Protein AF-A0A8I1U6L2-F1 (afdb_monomer)

Radius of gyration: 26.07 Å; Cα contacts (8 Å, |Δi|>4): 130; chains: 1; bounding box: 65×41×44 Å

Secondary structure (DSSP, 8-state):
----------------------------------------------PPPPSS-TT-EEEEPPP-TTS----EEEEEEEEPP-SSS--EEEEEESS-SSEEEEEGGGEEE--

Sequence (111 aa):
MSTFKSIAVPVTRRLGAAKSRRGAQAPGADRDPVEFHRQPAQSATPHAVHRFQVGQRLTMARGSRDIARSAAICQVVAVLPHETGPLLYRVRSELESFERVVDEVDLAPYR

pLDDT: mean 76.25, std 20.29, range [34.97, 98.19]

Mean predicted aligned error: 16.69 Å

Foldseek 3Di:
DDDDDDDDDDDDDDDDDDDDDDDDDDDDDDDDPPPPPPPPDDDQDPFDDDPDDAQAWWWFAQDDPVDHGDTFIWGFHDFDDDRDDFTWTWIDGPPDPDIDIDGPVRIGHDD

Solvent-accessible surface area (backbone atoms only — not comparable to full-atom values): 7714 Å² total; per-residue (Å²): 141,83,86,81,82,83,80,85,80,83,85,79,80,85,75,82,89,82,89,81,81,91,76,90,80,84,82,91,74,85,78,74,79,80,75,78,76,72,74,69,82,73,77,77,68,86,66,82,78,77,90,74,56,68,71,42,61,27,34,36,53,57,45,58,98,91,40,98,44,72,60,39,52,27,30,30,70,38,76,52,90,68,91,80,79,77,58,40,32,33,29,37,37,80,88,45,99,56,74,44,81,43,5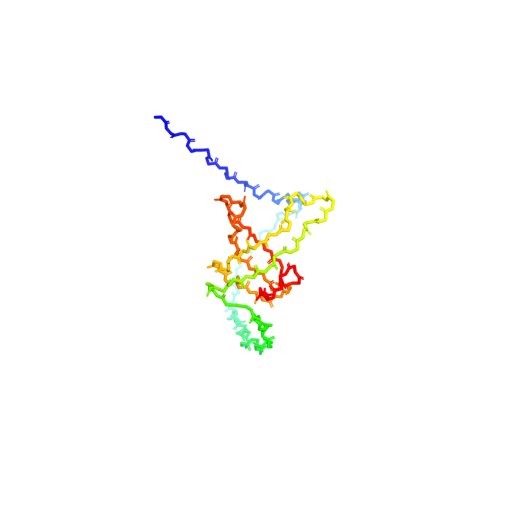1,58,87,46,49,41,81,61,127

Nearest PDB structures (foldseek):
  3ob9-assembly5_E  TM=7.820E-01  e=1.600E-02  Homo sapiens
  5vy1-assembly1_A  TM=7.506E-01  e=4.456E-02  Bombyx mori
  5vqg-assembly1_A  TM=7.241E-01  e=7.027E-02  Bombyx mori
  2b8a-assembly1_A  TM=7.008E-01  e=1.559E-01  Rattus norvegicus
  1cv8-assembly1_A-2  TM=5.465E-01  e=2.263E+00  Staphylococcus aureus

Structure (mmCIF, N/CA/C/O backbone):
data_AF-A0A8I1U6L2-F1
#
_entry.id   AF-A0A8I1U6L2-F1
#
loop_
_atom_site.group_PDB
_atom_site.id
_atom_site.type_symbol
_atom_site.label_atom_id
_atom_site.label_alt_id
_atom_site.label_comp_id
_atom_site.label_asym_id
_atom_site.label_entity_id
_atom_site.label_seq_id
_atom_site.pdbx_PDB_ins_code
_atom_site.Cartn_x
_atom_site.Cartn_y
_atom_site.Cartn_z
_atom_site.occupancy
_atom_site.B_iso_or_equiv
_atom_site.auth_seq_id
_atom_site.auth_comp_id
_atom_site.auth_asym_id
_atom_site.auth_atom_id
_atom_site.pdbx_PDB_model_num
ATOM 1 N N . MET A 1 1 ? 10.290 29.702 -19.266 1.00 48.59 1 MET A N 1
ATOM 2 C CA . MET A 1 1 ? 9.238 29.216 -20.188 1.00 48.59 1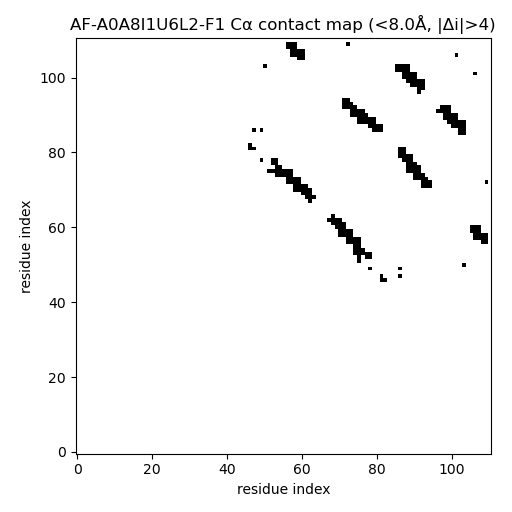 MET A CA 1
ATOM 3 C C . MET A 1 1 ? 8.619 27.980 -19.558 1.00 48.59 1 MET A C 1
ATOM 5 O O . MET A 1 1 ? 9.298 26.969 -19.486 1.00 48.59 1 MET A O 1
ATOM 9 N N . SER A 1 2 ? 7.403 28.072 -19.017 1.00 51.03 2 SER A N 1
ATOM 10 C CA . SER A 1 2 ? 6.693 26.907 -18.474 1.00 51.03 2 SER A CA 1
ATOM 11 C C . SER A 1 2 ? 5.277 26.907 -19.039 1.00 51.03 2 SER A C 1
ATOM 13 O O . SER A 1 2 ? 4.495 27.818 -18.777 1.00 51.03 2 SER A O 1
ATOM 15 N N . THR A 1 3 ? 5.005 25.943 -19.914 1.00 59.84 3 THR A N 1
ATOM 16 C CA . THR A 1 3 ? 3.770 25.828 -20.692 1.00 59.84 3 THR A CA 1
ATOM 17 C C . THR A 1 3 ? 2.880 24.789 -20.029 1.00 59.84 3 THR A C 1
ATOM 19 O O . THR A 1 3 ? 3.053 23.591 -20.240 1.00 59.84 3 THR A O 1
ATOM 22 N N . PHE A 1 4 ? 1.912 25.234 -19.234 1.00 59.38 4 PHE A N 1
ATOM 23 C CA . PHE A 1 4 ? 0.862 24.350 -18.736 1.00 59.38 4 PHE A CA 1
ATOM 24 C C . PHE A 1 4 ? -0.200 24.170 -19.831 1.00 59.38 4 PHE A C 1
ATOM 26 O O . PHE A 1 4 ? -0.833 25.135 -20.258 1.00 59.38 4 PHE A O 1
ATOM 33 N N . LYS A 1 5 ? -0.381 22.936 -20.318 1.00 59.59 5 LYS A N 1
ATOM 34 C CA . LYS A 1 5 ? -1.474 22.565 -21.230 1.00 59.59 5 LYS A CA 1
ATOM 35 C C . LYS A 1 5 ? -2.717 22.248 -20.403 1.00 59.59 5 LYS A C 1
ATOM 37 O O . LYS A 1 5 ? -2.801 21.195 -19.781 1.00 59.59 5 LYS A O 1
ATOM 42 N N . SER A 1 6 ? -3.665 23.180 -20.400 1.00 59.53 6 SER A N 1
ATOM 43 C CA . SER A 1 6 ? -5.022 22.950 -19.906 1.00 59.53 6 SER A CA 1
ATOM 44 C C . SER A 1 6 ? -5.755 22.019 -20.873 1.00 59.53 6 SER A C 1
ATOM 46 O O . SER A 1 6 ? -5.758 22.272 -22.079 1.00 59.53 6 SER A O 1
ATOM 48 N N . ILE A 1 7 ? -6.353 20.939 -20.368 1.00 62.38 7 ILE A N 1
ATOM 49 C CA . ILE A 1 7 ? -7.159 20.008 -21.168 1.00 62.38 7 ILE A CA 1
ATOM 50 C C . ILE A 1 7 ? -8.556 19.960 -20.553 1.00 62.38 7 ILE A C 1
ATOM 52 O O . ILE A 1 7 ? -8.861 19.131 -19.700 1.00 62.38 7 ILE A O 1
ATOM 56 N N . ALA A 1 8 ? -9.403 20.902 -20.956 1.00 55.47 8 ALA A N 1
ATOM 57 C CA . ALA A 1 8 ? -10.828 20.831 -20.673 1.00 55.47 8 ALA A CA 1
ATOM 58 C C . ALA A 1 8 ? -11.461 19.811 -21.631 1.00 55.47 8 ALA A C 1
ATOM 60 O O . ALA A 1 8 ? -11.375 19.971 -22.848 1.00 55.47 8 ALA A O 1
ATOM 61 N N . VAL A 1 9 ? -12.088 18.762 -21.095 1.00 54.12 9 VAL A N 1
ATOM 62 C CA . VAL A 1 9 ? -12.820 17.767 -21.891 1.00 54.12 9 VAL A CA 1
ATOM 63 C C . VAL A 1 9 ? -14.307 18.136 -21.877 1.00 54.12 9 VAL A C 1
ATOM 65 O O . VAL A 1 9 ? -14.941 18.021 -20.827 1.00 54.12 9 VAL A O 1
ATOM 68 N N . PRO A 1 10 ? -14.902 18.587 -22.996 1.00 53.47 10 PRO A N 1
ATOM 69 C CA . PRO A 1 10 ? -16.331 18.857 -23.034 1.00 53.47 10 PRO A CA 1
ATOM 70 C C . PRO A 1 10 ? -17.125 17.546 -23.118 1.00 53.47 10 PRO A C 1
ATOM 72 O O . PRO A 1 10 ? -16.968 16.759 -24.052 1.00 53.47 10 PRO A O 1
ATOM 75 N N . VAL A 1 11 ? -18.036 17.330 -22.167 1.00 57.31 11 VAL A N 1
ATOM 76 C CA . VAL A 1 11 ? -19.045 16.266 -22.251 1.00 57.31 11 VAL A CA 1
ATOM 77 C C . VAL A 1 11 ? -20.125 16.706 -23.238 1.00 57.31 11 VAL A C 1
ATOM 79 O O . VAL A 1 11 ? -21.003 17.502 -22.915 1.00 57.31 11 VAL A O 1
ATOM 82 N N . THR A 1 12 ? -20.074 16.181 -24.461 1.00 52.84 12 THR A N 1
ATOM 83 C CA . THR A 1 12 ? -21.140 16.368 -25.453 1.00 52.84 12 THR A CA 1
ATOM 84 C C . THR A 1 12 ? -22.165 15.242 -25.318 1.00 52.84 12 THR A C 1
ATOM 86 O O . THR A 1 12 ? -22.011 14.158 -25.875 1.00 52.84 12 THR A O 1
ATOM 89 N N . ARG A 1 13 ? -23.257 15.474 -24.578 1.00 48.50 13 ARG A N 1
ATOM 90 C CA . ARG A 1 13 ? -24.447 14.618 -24.706 1.00 48.50 13 ARG A CA 1
ATOM 91 C C . ARG A 1 13 ? -25.180 15.013 -25.985 1.00 48.50 13 ARG A C 1
ATOM 93 O O . ARG A 1 13 ? -25.848 16.042 -26.030 1.00 48.50 13 ARG A O 1
ATOM 100 N N . ARG A 1 14 ? -25.041 14.196 -27.035 1.00 50.56 14 ARG A N 1
ATOM 101 C CA . ARG A 1 14 ? -25.896 14.270 -28.226 1.00 50.56 14 ARG A CA 1
ATOM 102 C C . ARG A 1 14 ? -27.327 13.916 -27.820 1.00 50.56 14 ARG A C 1
ATOM 104 O O . ARG A 1 14 ? -27.632 12.748 -27.606 1.00 50.56 14 ARG A O 1
ATOM 111 N N . LEU A 1 15 ? -28.197 14.916 -27.740 1.00 46.59 15 LEU A N 1
ATOM 112 C CA . LEU A 1 15 ? -29.641 14.709 -27.782 1.00 46.59 15 LEU A CA 1
ATOM 113 C C . LEU A 1 15 ? -30.085 14.885 -29.234 1.00 46.59 15 LEU A C 1
ATOM 115 O O . LEU A 1 15 ? -29.920 15.951 -29.827 1.00 46.59 15 LEU A O 1
ATOM 119 N N . GLY A 1 16 ? -30.560 13.786 -29.818 1.00 40.19 16 GLY A N 1
ATOM 120 C CA . GLY A 1 16 ? -31.105 13.743 -31.167 1.00 40.19 16 GLY A CA 1
ATOM 121 C C . GLY A 1 16 ? -32.332 14.640 -31.302 1.00 40.19 16 GLY A C 1
ATOM 122 O O . GLY A 1 16 ? -33.143 14.773 -30.388 1.00 40.19 16 GLY A O 1
ATOM 123 N N . ALA A 1 17 ? -32.446 15.265 -32.468 1.00 46.06 17 ALA A N 1
ATOM 124 C CA . ALA A 1 17 ? -33.573 16.094 -32.843 1.00 46.06 17 ALA A CA 1
ATOM 125 C C . ALA A 1 17 ? -34.805 15.236 -33.171 1.00 46.06 17 ALA A C 1
ATOM 127 O O . ALA A 1 17 ? -34.746 14.371 -34.040 1.00 46.06 17 ALA A O 1
ATOM 128 N N . ALA A 1 18 ? -35.945 15.565 -32.567 1.00 43.06 18 ALA A N 1
ATOM 129 C CA . ALA A 1 18 ? -37.255 15.360 -33.175 1.00 43.06 18 ALA A CA 1
ATOM 130 C C . ALA A 1 18 ? -38.172 16.518 -32.760 1.00 43.06 18 ALA A C 1
ATOM 132 O O . ALA A 1 18 ? -38.740 16.559 -31.674 1.00 43.06 18 ALA A O 1
ATOM 133 N N . LYS A 1 19 ? -38.256 17.511 -33.646 1.00 40.47 19 LYS A N 1
ATOM 134 C CA . LYS A 1 19 ? -39.145 18.667 -33.559 1.00 40.47 19 LYS A CA 1
ATOM 135 C C . LYS A 1 19 ? -40.508 18.259 -34.110 1.00 40.47 19 LYS A C 1
ATOM 137 O O . LYS A 1 19 ? -40.615 17.987 -35.303 1.00 40.47 19 LYS A O 1
ATOM 142 N N . SER A 1 20 ? -41.559 18.304 -33.296 1.00 43.25 20 SER A N 1
ATOM 143 C CA . SER A 1 20 ? -42.909 18.466 -33.833 1.00 43.25 20 SER A CA 1
ATOM 144 C C . SER A 1 20 ? -43.782 19.339 -32.933 1.00 43.25 20 SER A C 1
ATOM 146 O O . SER A 1 20 ? -44.031 19.020 -31.780 1.00 43.25 20 SER A O 1
ATOM 148 N N . ARG A 1 21 ? -44.273 20.402 -33.580 1.00 41.78 21 ARG A N 1
ATOM 149 C CA . ARG A 1 21 ? -45.470 21.215 -33.310 1.00 41.78 21 ARG A CA 1
ATOM 150 C C . ARG A 1 21 ? -45.390 22.285 -32.220 1.00 41.78 21 ARG A C 1
ATOM 152 O O . ARG A 1 21 ? -45.427 22.045 -31.024 1.00 41.78 21 ARG A O 1
ATOM 159 N N . ARG A 1 22 ? -45.365 23.518 -32.737 1.00 48.22 22 ARG A N 1
ATOM 160 C CA . ARG A 1 22 ? -45.818 24.742 -32.079 1.00 48.22 22 ARG A CA 1
ATOM 161 C C . ARG A 1 22 ? -47.285 24.579 -31.667 1.00 48.22 22 ARG A C 1
ATOM 163 O O . ARG A 1 22 ? -48.103 24.201 -32.500 1.00 48.22 22 ARG A O 1
ATOM 170 N N . GLY A 1 23 ? -47.592 24.961 -30.437 1.00 34.97 23 GLY A N 1
ATOM 171 C CA . GLY A 1 23 ? -48.938 25.250 -29.957 1.00 34.97 23 GLY A CA 1
ATOM 172 C C . GLY A 1 23 ? -48.809 26.157 -28.741 1.00 34.97 23 GLY A C 1
ATOM 173 O O . GLY A 1 23 ? -48.234 25.756 -27.737 1.00 34.97 23 GLY A O 1
ATOM 174 N N . ALA A 1 24 ? -49.225 27.411 -28.888 1.00 47.62 24 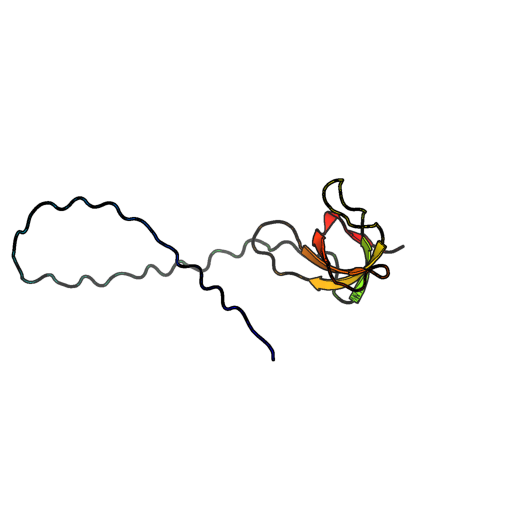ALA A N 1
ATOM 175 C CA . ALA A 1 24 ? -49.264 28.409 -27.827 1.00 47.62 24 ALA A CA 1
ATOM 176 C C . ALA A 1 24 ? -50.302 28.033 -26.759 1.00 47.62 24 ALA A C 1
ATOM 178 O O . ALA A 1 24 ? -51.359 27.561 -27.155 1.00 47.62 24 ALA A O 1
ATOM 179 N N . GLN A 1 25 ? -50.033 28.306 -25.473 1.00 39.28 25 GLN A N 1
ATOM 180 C CA . GLN A 1 25 ? -50.946 29.002 -24.542 1.00 39.28 25 GLN A CA 1
ATOM 181 C C . GLN A 1 25 ? -50.289 29.131 -23.144 1.00 39.28 25 GLN A C 1
ATOM 183 O O . GLN A 1 25 ? -49.938 28.132 -22.528 1.00 39.28 25 GLN A O 1
ATOM 188 N N . ALA A 1 26 ? -50.132 30.354 -22.628 1.00 46.62 26 ALA A N 1
ATOM 189 C CA . ALA A 1 26 ? -50.180 30.625 -21.179 1.00 46.62 26 ALA A CA 1
ATOM 190 C C . ALA A 1 26 ? -51.674 30.705 -20.782 1.00 46.62 26 ALA A C 1
ATOM 192 O O . ALA A 1 26 ? -52.439 31.086 -21.672 1.00 46.62 26 ALA A O 1
ATOM 193 N N . PRO A 1 27 ? -52.145 30.441 -19.540 1.00 49.31 27 PRO A N 1
ATOM 194 C CA . PRO A 1 27 ? -51.510 30.848 -18.277 1.00 49.31 27 PRO A CA 1
ATOM 195 C C . PRO A 1 27 ? -51.745 29.899 -17.069 1.00 49.31 27 PRO A C 1
ATOM 197 O O . PRO A 1 27 ? -52.493 28.937 -17.149 1.00 49.31 27 PRO A O 1
ATOM 200 N N . GLY A 1 28 ? -51.136 30.231 -15.923 1.00 49.75 28 GLY A N 1
ATOM 201 C CA . GLY A 1 28 ? -51.634 29.875 -14.586 1.00 49.75 28 GLY A CA 1
ATOM 202 C C . GLY A 1 28 ? -51.557 28.401 -14.181 1.00 49.75 28 GLY A C 1
ATOM 203 O O . GLY A 1 28 ? -52.492 27.644 -14.400 1.00 49.75 28 GLY A O 1
ATOM 204 N N . ALA A 1 29 ? -50.493 28.026 -13.476 1.00 44.53 29 ALA A N 1
ATOM 205 C CA . ALA A 1 29 ? -50.513 26.849 -12.619 1.00 44.53 29 ALA A CA 1
ATOM 206 C C . ALA A 1 29 ? -49.791 27.192 -11.316 1.00 44.53 29 ALA A C 1
ATOM 208 O O . ALA A 1 29 ? -48.601 27.518 -11.311 1.00 44.53 29 ALA A O 1
ATOM 209 N N . ASP A 1 30 ? -50.597 27.216 -10.259 1.00 53.06 30 ASP A N 1
ATOM 210 C CA . ASP A 1 30 ? -50.252 26.896 -8.881 1.00 53.06 30 ASP A CA 1
ATOM 211 C C . ASP A 1 30 ? -48.908 26.156 -8.790 1.00 53.06 30 ASP A C 1
ATOM 213 O O . ASP A 1 30 ? -48.736 25.075 -9.352 1.00 53.06 30 ASP A O 1
ATOM 217 N N . ARG A 1 31 ? -47.899 26.791 -8.184 1.00 57.72 31 ARG A N 1
ATOM 218 C CA . ARG A 1 31 ? -46.609 26.130 -7.979 1.00 57.72 31 ARG A CA 1
ATOM 219 C C . ARG A 1 31 ? -46.774 25.240 -6.758 1.00 57.72 31 ARG A C 1
ATOM 221 O O . ARG A 1 31 ? -46.555 25.717 -5.646 1.00 57.72 31 ARG A O 1
ATOM 228 N N . ASP A 1 32 ? -47.133 23.977 -6.978 1.00 58.56 32 ASP A N 1
ATOM 229 C CA . ASP A 1 32 ? -46.992 22.932 -5.967 1.00 58.56 32 ASP A CA 1
ATOM 230 C C . ASP A 1 32 ? -45.609 23.066 -5.303 1.00 58.56 32 ASP A C 1
ATOM 232 O O . ASP A 1 32 ? -44.591 23.170 -6.011 1.00 58.56 32 ASP A O 1
ATOM 236 N N . PRO A 1 33 ? -45.519 23.104 -3.962 1.00 57.28 33 PRO A N 1
ATOM 237 C CA . PRO A 1 33 ? -44.227 23.076 -3.310 1.00 57.28 33 PRO A CA 1
ATOM 238 C C . PRO A 1 33 ? -43.582 21.728 -3.633 1.00 57.28 33 PRO A C 1
ATOM 240 O O . PRO A 1 33 ? -44.043 20.676 -3.201 1.00 57.28 33 PRO A O 1
ATOM 243 N N . VAL A 1 34 ? -42.503 21.766 -4.416 1.00 61.97 34 VAL A N 1
ATOM 244 C CA . VAL A 1 34 ? -41.619 20.619 -4.629 1.00 61.97 34 VAL A CA 1
ATOM 245 C C . VAL A 1 34 ? -41.116 20.145 -3.271 1.00 61.97 34 VAL A C 1
ATOM 247 O O . VAL A 1 34 ? -40.240 20.754 -2.655 1.00 61.97 34 VAL A O 1
ATOM 250 N N . GLU A 1 35 ? -41.713 19.063 -2.789 1.00 58.25 35 GLU A N 1
ATOM 251 C CA . GLU A 1 35 ? -41.314 18.400 -1.563 1.00 58.25 35 GLU A CA 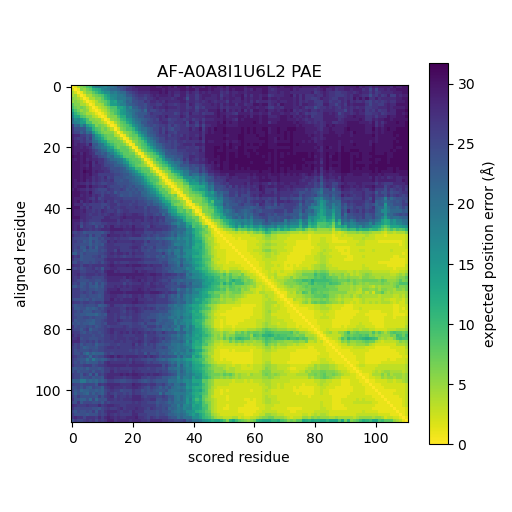1
ATOM 252 C C . GLU A 1 35 ? -39.938 17.769 -1.796 1.00 58.25 35 GLU A C 1
ATOM 254 O O . GLU A 1 35 ? -39.793 16.697 -2.396 1.00 58.25 35 GLU A O 1
ATOM 259 N N . PHE A 1 36 ? -38.893 18.475 -1.361 1.00 60.72 36 PHE A N 1
ATOM 260 C CA . PHE A 1 36 ? -37.556 17.916 -1.237 1.00 60.72 36 PHE A CA 1
ATOM 261 C C . PHE A 1 36 ? -37.625 16.828 -0.172 1.00 60.72 36 PHE A C 1
ATOM 263 O O . PHE A 1 36 ? -37.454 17.100 1.018 1.00 60.72 36 PHE A O 1
ATOM 270 N N . HIS A 1 37 ? -37.893 15.599 -0.607 1.00 65.62 37 HIS A N 1
ATOM 271 C CA . HIS A 1 37 ? -37.781 14.415 0.222 1.00 65.62 37 HIS A CA 1
ATOM 272 C C . HIS A 1 37 ? -36.330 14.360 0.700 1.00 65.62 37 HIS A C 1
ATOM 274 O O . HIS A 1 37 ? -35.438 13.921 -0.031 1.00 65.62 37 HIS A O 1
ATOM 280 N N . ARG A 1 38 ? -36.066 14.885 1.904 1.00 66.81 38 ARG A N 1
ATOM 281 C CA . ARG A 1 38 ? -34.780 14.714 2.573 1.00 66.81 38 ARG A CA 1
ATOM 282 C C . ARG A 1 38 ? -34.598 13.217 2.700 1.00 66.81 38 ARG A C 1
ATOM 284 O O . ARG A 1 38 ? -35.276 12.588 3.509 1.00 66.81 38 ARG A O 1
ATOM 291 N N . GLN A 1 39 ? -33.714 12.656 1.880 1.00 64.94 39 GLN A N 1
ATOM 292 C CA . GLN A 1 39 ? -33.276 11.291 2.091 1.00 64.94 39 GLN A CA 1
ATOM 293 C C . GLN A 1 39 ? -32.730 11.245 3.521 1.00 64.94 39 GLN A C 1
ATOM 295 O O . GLN A 1 39 ? -31.821 12.021 3.841 1.00 64.94 39 GLN A O 1
ATOM 300 N N . PRO A 1 40 ? -33.321 10.429 4.411 1.00 60.81 40 PRO A N 1
ATOM 301 C CA . PRO A 1 40 ? -32.756 10.244 5.733 1.00 60.81 40 PRO A CA 1
ATOM 302 C C . PRO A 1 40 ? -31.325 9.743 5.548 1.00 60.81 40 PRO A C 1
ATOM 304 O O . PRO A 1 40 ? -31.049 9.005 4.598 1.00 60.81 40 PRO A O 1
ATOM 307 N N . ALA A 1 41 ? -30.416 10.197 6.414 1.00 62.84 41 ALA A N 1
ATOM 308 C CA . ALA A 1 41 ? -29.020 9.786 6.385 1.00 62.84 41 ALA A CA 1
ATOM 309 C C . ALA A 1 41 ? -28.967 8.258 6.265 1.00 62.84 41 ALA A C 1
ATOM 311 O O . ALA A 1 41 ? -29.458 7.551 7.149 1.00 62.84 41 ALA A O 1
ATOM 312 N N . GLN A 1 42 ? -28.471 7.767 5.126 1.00 61.06 42 GLN A N 1
ATOM 313 C CA . GLN A 1 42 ? -28.353 6.337 4.877 1.00 61.06 42 GLN A CA 1
ATOM 314 C C . GLN A 1 42 ? -27.567 5.744 6.045 1.00 61.06 42 GLN A C 1
ATOM 316 O O . GLN A 1 42 ? -26.529 6.285 6.429 1.00 61.06 42 GLN A O 1
ATOM 321 N N . SER A 1 43 ? -28.110 4.700 6.671 1.00 58.50 43 SER A N 1
ATOM 322 C CA . SER A 1 43 ? -27.482 4.050 7.816 1.00 58.50 43 SER A CA 1
ATOM 323 C C . SER A 1 43 ? -26.068 3.646 7.421 1.00 58.50 43 SER A C 1
ATOM 325 O O . SER A 1 43 ? -25.908 2.863 6.487 1.00 58.50 43 SER A O 1
ATOM 327 N N . ALA A 1 44 ? -25.068 4.232 8.084 1.00 60.59 44 ALA A N 1
ATOM 328 C CA . ALA A 1 44 ? -23.664 4.021 7.768 1.00 60.59 44 ALA A CA 1
ATOM 329 C C . ALA A 1 44 ? -23.367 2.518 7.788 1.00 60.59 44 ALA A C 1
ATOM 331 O O . ALA A 1 44 ? -23.338 1.891 8.850 1.00 60.59 44 ALA A O 1
ATOM 332 N N . THR A 1 45 ? -23.198 1.923 6.608 1.00 60.59 45 THR A N 1
ATOM 333 C CA . THR A 1 45 ? -22.635 0.582 6.477 1.00 60.59 45 THR A CA 1
ATOM 334 C C . THR A 1 45 ? -21.306 0.564 7.227 1.00 60.59 45 THR A C 1
ATOM 336 O O . THR A 1 45 ? -20.569 1.549 7.145 1.00 60.59 45 THR A O 1
ATOM 339 N N . PRO A 1 46 ? -20.979 -0.501 7.980 1.00 61.91 46 PRO A N 1
ATOM 340 C CA . PRO A 1 46 ? -19.689 -0.575 8.650 1.00 61.91 46 PRO A CA 1
ATOM 341 C C . PRO A 1 46 ? -18.586 -0.459 7.592 1.00 61.91 46 PRO A C 1
ATOM 343 O O . PRO A 1 46 ? -18.427 -1.350 6.757 1.00 61.91 46 PRO A O 1
ATOM 346 N N . HIS A 1 47 ? -17.874 0.671 7.595 1.00 66.50 47 HIS A N 1
ATOM 347 C CA . HIS A 1 47 ? -16.745 0.905 6.700 1.00 66.50 47 HIS A CA 1
ATOM 348 C C . HIS A 1 47 ? -15.669 -0.140 7.018 1.00 66.50 47 HIS A C 1
ATOM 350 O O . HIS A 1 47 ? -15.410 -0.442 8.188 1.00 66.50 47 HIS A O 1
ATOM 356 N N . ALA A 1 48 ? -15.072 -0.731 5.987 1.00 80.62 48 ALA A N 1
ATOM 357 C CA . ALA A 1 48 ? -14.014 -1.712 6.162 1.00 80.62 48 ALA A CA 1
ATOM 358 C C . ALA A 1 48 ? -12.833 -1.078 6.923 1.00 80.62 48 ALA A C 1
ATOM 360 O O . ALA A 1 48 ? -12.420 0.049 6.678 1.00 80.62 48 ALA A O 1
ATOM 361 N N . VAL A 1 49 ? -12.291 -1.768 7.921 1.00 90.00 49 VAL A N 1
ATOM 362 C CA . VAL A 1 49 ? -11.250 -1.171 8.767 1.00 90.00 49 VAL A CA 1
ATOM 363 C C . VAL A 1 49 ? -9.880 -1.484 8.185 1.00 90.00 49 VAL A C 1
ATOM 365 O O . VAL A 1 49 ? -9.523 -2.645 8.009 1.00 90.00 49 VAL A O 1
ATOM 368 N N . HIS A 1 50 ? -9.103 -0.435 7.939 1.00 94.62 50 HIS A N 1
ATOM 369 C CA . HIS A 1 50 ? -7.707 -0.525 7.530 1.00 94.62 50 HIS A CA 1
ATOM 370 C C . HIS A 1 50 ? -6.855 -1.266 8.569 1.00 94.62 50 HIS A C 1
ATOM 372 O O . HIS A 1 50 ? -6.788 -0.854 9.729 1.00 94.62 50 HIS A O 1
ATOM 378 N N . ARG A 1 51 ? -6.158 -2.330 8.149 1.00 95.38 51 ARG A N 1
ATOM 379 C CA . ARG A 1 51 ? -5.281 -3.129 9.024 1.00 95.38 51 ARG A CA 1
ATOM 380 C C . ARG A 1 51 ? -3.965 -2.431 9.348 1.00 95.38 51 ARG A C 1
ATOM 382 O O . ARG A 1 51 ? -3.435 -2.595 10.445 1.00 95.38 51 ARG A O 1
ATOM 389 N N . PHE A 1 52 ? -3.422 -1.684 8.390 1.00 96.62 52 PHE A N 1
ATOM 390 C CA . PHE A 1 52 ? -2.127 -1.011 8.517 1.00 96.62 52 PHE A CA 1
ATOM 391 C C . PHE A 1 52 ? -2.273 0.497 8.720 1.00 96.62 52 PHE A C 1
ATOM 393 O O . PHE A 1 52 ? -3.269 1.094 8.310 1.00 96.62 52 PHE A O 1
ATOM 400 N N . GLN A 1 53 ? -1.263 1.113 9.335 1.00 97.25 53 GLN A N 1
ATOM 401 C CA . GLN A 1 53 ? -1.254 2.537 9.687 1.00 97.25 53 GLN A CA 1
ATOM 402 C C . GLN A 1 53 ? -0.104 3.290 9.011 1.00 97.25 53 GLN A C 1
ATOM 404 O O . GLN A 1 53 ? 0.901 2.696 8.621 1.00 97.25 53 GLN A O 1
ATOM 409 N N . VAL A 1 54 ? -0.239 4.614 8.893 1.00 97.88 54 VAL A N 1
ATOM 410 C CA . VAL A 1 54 ? 0.817 5.489 8.355 1.00 97.88 54 VAL A CA 1
ATOM 411 C C . VAL A 1 54 ? 2.105 5.343 9.170 1.00 97.88 54 VAL A C 1
ATOM 413 O O . VAL A 1 54 ? 2.082 5.265 10.394 1.00 97.88 54 VAL A O 1
ATOM 416 N N . GLY A 1 55 ? 3.240 5.295 8.477 1.00 96.94 55 GLY A N 1
ATOM 417 C CA . GLY A 1 55 ? 4.565 5.112 9.061 1.00 96.94 55 GLY A CA 1
ATOM 418 C C . GLY A 1 55 ? 4.955 3.651 9.292 1.00 96.94 55 GLY A C 1
ATOM 419 O O . GLY A 1 55 ? 6.129 3.378 9.541 1.00 96.94 55 GLY A O 1
ATOM 420 N N . GLN A 1 56 ? 4.024 2.702 9.167 1.00 97.44 56 GLN A N 1
ATOM 421 C CA . GLN A 1 56 ? 4.313 1.286 9.368 1.00 97.44 56 GLN A CA 1
ATOM 422 C C . GLN A 1 56 ? 5.171 0.719 8.231 1.00 97.44 56 GLN A C 1
ATOM 424 O O . GLN A 1 56 ? 4.909 0.979 7.054 1.00 97.44 56 GLN A O 1
ATOM 429 N N . ARG A 1 57 ? 6.182 -0.080 8.591 1.00 97.31 57 ARG A N 1
ATOM 430 C CA . ARG A 1 57 ? 7.045 -0.805 7.649 1.00 97.31 57 ARG A CA 1
ATOM 431 C C . ARG A 1 57 ? 6.427 -2.165 7.324 1.00 97.31 57 ARG A C 1
ATOM 433 O O . ARG A 1 57 ? 6.048 -2.907 8.229 1.00 97.31 57 ARG A O 1
ATOM 440 N N . LEU A 1 58 ? 6.303 -2.466 6.038 1.00 97.50 58 LEU A N 1
ATOM 441 C CA . LEU A 1 58 ? 5.604 -3.625 5.485 1.00 97.50 58 LEU A CA 1
ATOM 442 C C . LEU A 1 58 ? 6.435 -4.260 4.368 1.00 97.50 58 LEU A C 1
ATOM 444 O O . LEU A 1 58 ? 7.366 -3.649 3.840 1.00 97.50 58 LEU A O 1
ATOM 448 N N . THR A 1 59 ? 6.066 -5.472 3.977 1.00 96.69 59 THR A N 1
ATOM 449 C CA . THR A 1 59 ? 6.565 -6.119 2.764 1.00 96.69 59 THR A CA 1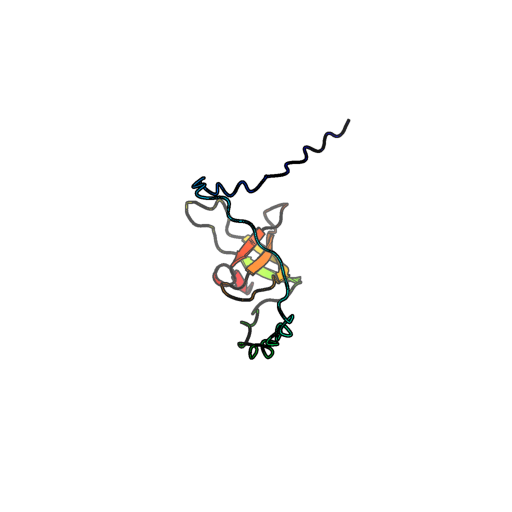
ATOM 450 C C . THR A 1 59 ? 5.472 -6.087 1.703 1.00 96.69 59 THR A C 1
ATOM 452 O O . THR A 1 59 ? 4.347 -6.515 1.951 1.00 96.69 59 THR A O 1
ATOM 455 N N . MET A 1 60 ? 5.808 -5.579 0.521 1.00 95.50 60 MET A N 1
ATOM 456 C CA . MET A 1 60 ? 4.930 -5.518 -0.642 1.00 95.50 60 MET A CA 1
ATOM 457 C C . MET A 1 60 ? 5.237 -6.678 -1.590 1.00 95.50 60 MET A C 1
ATOM 459 O O . MET A 1 60 ? 6.400 -6.928 -1.922 1.00 95.50 60 MET A O 1
ATOM 463 N N . ALA A 1 61 ? 4.196 -7.369 -2.053 1.00 94.38 61 ALA A N 1
ATOM 464 C CA . ALA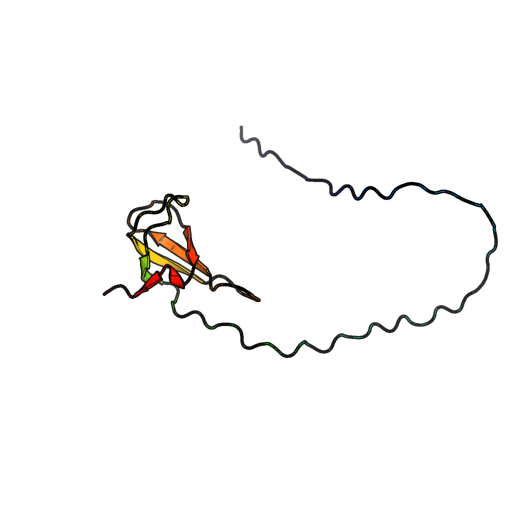 A 1 61 ? 4.322 -8.451 -3.023 1.00 94.38 61 ALA A CA 1
ATOM 465 C C . ALA A 1 61 ? 4.827 -7.950 -4.391 1.00 94.38 61 ALA A C 1
ATOM 467 O O . ALA A 1 61 ? 4.773 -6.757 -4.711 1.00 94.38 61 ALA A O 1
ATOM 468 N N . ARG A 1 62 ? 5.304 -8.870 -5.239 1.00 92.56 62 ARG A N 1
ATOM 469 C CA . ARG A 1 62 ? 5.614 -8.556 -6.642 1.00 92.56 62 ARG A CA 1
ATOM 470 C C . ARG A 1 62 ? 4.317 -8.327 -7.417 1.00 92.56 62 ARG A C 1
ATOM 472 O O . ARG A 1 62 ? 3.328 -9.011 -7.176 1.00 92.56 62 ARG A O 1
ATOM 479 N N . GLY A 1 63 ? 4.340 -7.412 -8.382 1.00 86.75 63 GLY A N 1
ATOM 480 C CA . GLY A 1 63 ? 3.246 -7.271 -9.338 1.00 86.75 63 GLY A CA 1
ATOM 481 C C . GLY A 1 63 ? 3.048 -8.519 -10.201 1.00 86.75 63 GLY A C 1
ATOM 482 O O . GLY A 1 63 ? 3.961 -9.334 -10.386 1.00 86.75 63 GLY A O 1
ATOM 483 N N . SER A 1 64 ? 1.834 -8.646 -10.743 1.00 84.88 64 SER A N 1
ATOM 484 C CA . SER A 1 64 ? 1.525 -9.627 -11.786 1.00 84.88 64 SER A CA 1
ATOM 485 C C . SER A 1 64 ? 2.263 -9.293 -13.091 1.00 84.88 64 SER A C 1
ATOM 487 O O . SER A 1 64 ? 2.965 -8.288 -13.184 1.00 84.88 64 SER A O 1
ATOM 489 N N . ARG A 1 65 ? 2.105 -10.129 -14.122 1.00 83.12 65 ARG A N 1
ATOM 490 C CA . ARG A 1 65 ? 2.805 -9.987 -15.411 1.00 83.12 65 ARG A CA 1
ATOM 491 C C . ARG A 1 65 ? 2.603 -8.611 -16.063 1.00 83.12 65 ARG A C 1
ATOM 493 O O . ARG A 1 65 ? 3.531 -8.105 -16.683 1.00 83.12 65 ARG A O 1
ATOM 500 N N . ASP A 1 66 ? 1.433 -8.008 -15.876 1.00 86.81 66 ASP A N 1
ATOM 501 C CA . ASP A 1 66 ? 1.059 -6.708 -16.448 1.00 86.81 66 ASP A CA 1
ATOM 502 C C . ASP A 1 66 ? 1.473 -5.505 -15.582 1.00 86.81 66 ASP A C 1
ATOM 504 O O . ASP A 1 66 ? 1.428 -4.362 -16.033 1.00 86.81 66 ASP A O 1
ATOM 508 N N . ILE A 1 67 ? 1.891 -5.738 -14.332 1.00 83.81 67 ILE A N 1
ATOM 509 C CA . ILE A 1 67 ? 2.264 -4.683 -13.387 1.00 83.81 67 ILE A CA 1
ATOM 510 C C . ILE A 1 67 ? 3.753 -4.807 -13.081 1.00 83.81 67 ILE A C 1
ATOM 512 O O . ILE A 1 67 ? 4.179 -5.638 -12.279 1.00 83.81 67 ILE A O 1
ATOM 516 N N . ALA A 1 68 ? 4.548 -3.914 -13.671 1.00 84.81 68 ALA A N 1
ATOM 517 C CA . ALA A 1 68 ? 5.970 -3.784 -13.375 1.00 84.81 68 ALA A CA 1
ATOM 518 C C . ALA A 1 68 ? 6.179 -3.200 -11.963 1.00 84.81 68 ALA A C 1
ATOM 520 O O . ALA A 1 68 ? 6.356 -1.993 -11.779 1.00 84.81 68 ALA A O 1
ATOM 521 N N . ARG A 1 69 ? 6.103 -4.073 -10.954 1.00 90.00 69 ARG A N 1
ATOM 522 C CA . ARG A 1 69 ? 6.351 -3.804 -9.531 1.00 90.00 69 ARG A CA 1
ATOM 523 C C . ARG A 1 69 ? 7.227 -4.919 -8.968 1.00 90.00 69 ARG A C 1
ATOM 525 O O . ARG A 1 69 ? 6.851 -6.089 -9.041 1.00 90.00 69 ARG A O 1
ATOM 532 N N . SER A 1 70 ? 8.348 -4.552 -8.360 1.00 87.25 70 SER A N 1
ATOM 533 C CA . SER A 1 70 ? 9.205 -5.483 -7.618 1.00 87.25 70 SER A CA 1
ATOM 534 C C . SER A 1 70 ? 8.644 -5.751 -6.222 1.00 87.25 70 SER A C 1
ATOM 536 O O . SER A 1 70 ? 8.026 -4.870 -5.627 1.00 87.25 70 SER A O 1
ATOM 538 N N . ALA A 1 71 ? 8.886 -6.953 -5.690 1.00 90.94 71 ALA A N 1
ATOM 539 C CA . ALA A 1 71 ? 8.687 -7.196 -4.265 1.00 90.94 71 ALA A CA 1
ATOM 540 C C . ALA A 1 71 ? 9.715 -6.373 -3.482 1.00 90.94 71 ALA A C 1
ATOM 542 O O . ALA A 1 71 ? 10.894 -6.358 -3.846 1.00 90.94 71 ALA A O 1
ATOM 543 N N . ALA A 1 72 ? 9.271 -5.663 -2.451 1.00 93.56 72 ALA A N 1
ATOM 544 C CA . ALA A 1 72 ? 10.119 -4.722 -1.733 1.00 93.56 72 ALA A CA 1
ATOM 545 C C . ALA A 1 72 ? 9.623 -4.486 -0.310 1.00 93.56 72 ALA A C 1
ATOM 547 O O . ALA A 1 72 ? 8.448 -4.689 0.000 1.00 93.56 72 ALA A O 1
ATOM 548 N N . ILE A 1 73 ? 10.522 -4.002 0.540 1.00 96.56 73 ILE A N 1
ATOM 549 C CA . ILE A 1 73 ? 10.140 -3.406 1.814 1.00 96.56 73 ILE A CA 1
ATOM 550 C C . ILE A 1 73 ? 9.650 -1.986 1.534 1.00 96.56 73 ILE A C 1
ATOM 552 O O . ILE A 1 73 ? 10.236 -1.259 0.727 1.00 96.56 73 ILE A O 1
ATOM 556 N N . CYS A 1 74 ? 8.557 -1.598 2.176 1.00 96.56 74 CYS A N 1
ATOM 557 C CA . CYS A 1 74 ? 7.948 -0.292 1.989 1.00 96.56 74 CYS A CA 1
ATOM 558 C C . CYS A 1 74 ? 7.398 0.273 3.295 1.00 96.56 74 CYS A C 1
ATOM 560 O O . CYS A 1 74 ? 7.141 -0.457 4.251 1.00 96.56 74 CYS A O 1
ATOM 562 N N . GLN A 1 75 ? 7.163 1.580 3.309 1.00 97.69 75 GLN A N 1
ATOM 563 C CA . GLN A 1 75 ? 6.493 2.275 4.398 1.00 97.69 75 GLN A CA 1
ATOM 564 C C . GLN A 1 75 ? 5.142 2.819 3.933 1.00 97.69 75 GLN A C 1
ATOM 566 O O . GLN A 1 75 ? 5.033 3.348 2.823 1.00 97.69 75 GLN A O 1
ATOM 571 N N . VAL A 1 76 ? 4.115 2.717 4.778 1.00 98.00 76 VAL A N 1
ATOM 572 C CA . VAL A 1 76 ? 2.811 3.340 4.516 1.00 98.00 76 VAL A CA 1
ATOM 573 C C . VAL A 1 76 ? 2.940 4.856 4.634 1.00 98.00 76 VAL A C 1
ATOM 575 O O . VAL A 1 76 ? 3.288 5.377 5.689 1.00 98.00 76 VAL A O 1
ATOM 578 N N . VAL A 1 77 ? 2.630 5.570 3.558 1.00 98.19 77 VAL A N 1
ATOM 579 C CA . VAL A 1 77 ? 2.607 7.038 3.510 1.00 98.19 77 VAL A CA 1
ATOM 580 C C . VAL A 1 77 ? 1.203 7.567 3.777 1.00 98.19 77 VAL A C 1
ATOM 582 O O . VAL A 1 77 ? 1.042 8.575 4.459 1.00 98.19 77 VAL A O 1
ATOM 585 N N . ALA A 1 78 ? 0.181 6.897 3.246 1.00 97.69 78 ALA A N 1
ATOM 586 C CA . ALA A 1 78 ? -1.205 7.299 3.437 1.00 97.69 78 ALA A CA 1
ATOM 587 C C . ALA A 1 78 ? -2.153 6.100 3.406 1.00 97.69 78 ALA A C 1
ATOM 589 O O . ALA A 1 78 ? -1.942 5.137 2.668 1.00 97.69 78 ALA A O 1
ATOM 590 N N . VAL A 1 79 ? -3.228 6.218 4.177 1.00 97.06 79 VAL A N 1
ATOM 591 C CA . VAL A 1 79 ? -4.387 5.326 4.147 1.00 97.06 79 VAL A CA 1
ATOM 592 C C . VAL A 1 79 ? -5.446 6.003 3.279 1.00 97.06 79 VAL A C 1
ATOM 594 O O . VAL A 1 79 ? -5.787 7.158 3.541 1.00 97.06 79 VAL A O 1
ATOM 597 N N . LEU A 1 80 ? -5.902 5.354 2.205 1.00 94.69 80 LEU A N 1
ATOM 598 C CA . LEU A 1 80 ? -6.854 5.982 1.287 1.00 94.69 80 LEU A CA 1
ATOM 599 C C . LEU A 1 80 ? -8.292 5.783 1.785 1.00 94.69 80 LEU A C 1
ATOM 601 O O . LEU A 1 80 ? -8.621 4.684 2.225 1.00 94.69 80 LEU A O 1
ATOM 605 N N . PRO A 1 81 ? -9.164 6.802 1.666 1.00 91.25 81 PRO A N 1
ATOM 606 C CA . PRO A 1 81 ? -10.586 6.642 1.947 1.00 91.25 81 PRO A CA 1
ATOM 607 C C . PRO A 1 81 ? -11.203 5.545 1.079 1.00 91.25 81 PRO A C 1
ATOM 609 O O . PRO A 1 81 ? -10.867 5.419 -0.101 1.00 91.25 81 PRO A O 1
ATOM 612 N N . HIS A 1 82 ? -12.147 4.800 1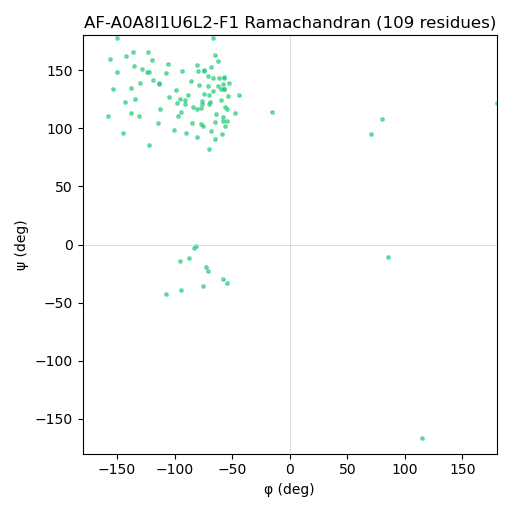.644 1.00 86.56 82 HIS A N 1
ATOM 613 C CA . HIS A 1 82 ? -12.929 3.814 0.913 1.00 86.56 82 HIS A CA 1
ATOM 614 C C . HIS A 1 82 ? -14.402 3.901 1.349 1.00 86.56 82 HIS A C 1
ATOM 616 O O . HIS A 1 82 ? -14.721 3.985 2.535 1.00 86.56 82 HIS A O 1
ATOM 622 N N . GLU A 1 83 ? -15.296 3.878 0.364 1.00 76.94 83 GLU A N 1
ATOM 623 C CA . GLU A 1 83 ? -16.752 3.814 0.568 1.00 76.94 83 GLU A CA 1
ATOM 624 C C . GLU A 1 83 ? -17.268 2.420 0.186 1.00 76.94 83 GLU A C 1
ATOM 626 O O . GLU A 1 83 ? -18.075 1.806 0.876 1.00 76.94 83 GLU A O 1
ATOM 631 N N . THR A 1 84 ? -16.778 1.882 -0.932 1.00 81.31 84 THR A N 1
ATOM 632 C CA . THR A 1 84 ? -17.070 0.532 -1.423 1.00 81.31 84 THR A CA 1
ATOM 633 C C . THR A 1 84 ? -15.888 0.067 -2.268 1.00 81.31 84 THR A C 1
ATOM 635 O O . THR A 1 84 ? -15.402 0.823 -3.109 1.00 81.31 84 THR A O 1
ATOM 638 N N . GLY A 1 85 ? -15.424 -1.166 -2.059 1.00 85.50 85 GLY A N 1
ATOM 639 C CA . GLY A 1 85 ? -14.283 -1.737 -2.780 1.00 85.50 85 GLY A CA 1
ATOM 640 C C . GLY A 1 85 ? -13.077 -2.018 -1.880 1.00 85.50 85 GLY A C 1
ATOM 641 O O . GLY A 1 85 ? -13.225 -2.061 -0.657 1.00 85.50 85 GLY A O 1
ATOM 642 N N . PRO A 1 86 ? -11.900 -2.273 -2.475 1.00 90.38 86 PRO A N 1
ATOM 643 C CA . PRO A 1 86 ? -10.719 -2.651 -1.719 1.00 90.38 86 PRO A CA 1
ATOM 644 C C . PRO A 1 86 ? -10.161 -1.518 -0.859 1.00 90.38 86 PRO A C 1
ATOM 646 O O . PRO A 1 86 ? -10.250 -0.337 -1.200 1.00 90.38 86 PRO A O 1
ATOM 649 N N . LEU A 1 87 ? -9.501 -1.910 0.228 1.00 95.25 87 LEU A N 1
ATOM 650 C CA . LEU A 1 87 ? -8.720 -1.010 1.064 1.00 95.25 87 LEU A CA 1
ATOM 651 C C . LEU A 1 87 ? -7.391 -0.713 0.371 1.00 95.25 87 LEU A C 1
ATOM 653 O O . LEU A 1 87 ? -6.582 -1.611 0.140 1.00 95.25 87 LEU A O 1
ATOM 657 N N . LEU A 1 88 ? -7.169 0.557 0.044 1.00 96.31 88 LEU A N 1
ATOM 658 C CA . LEU A 1 88 ? -5.976 0.999 -0.666 1.00 96.31 88 LEU A CA 1
ATOM 659 C C . LEU A 1 88 ? -5.030 1.772 0.251 1.00 96.31 88 LEU A C 1
ATOM 661 O O . LEU A 1 88 ? -5.438 2.524 1.140 1.00 96.31 88 LEU A O 1
ATOM 665 N N . TYR A 1 89 ? -3.742 1.630 -0.034 1.00 97.56 89 TYR A N 1
ATOM 666 C CA . TYR A 1 89 ? -2.653 2.268 0.689 1.00 97.56 89 TYR A CA 1
ATOM 667 C C . TYR A 1 89 ? -1.714 2.958 -0.280 1.00 97.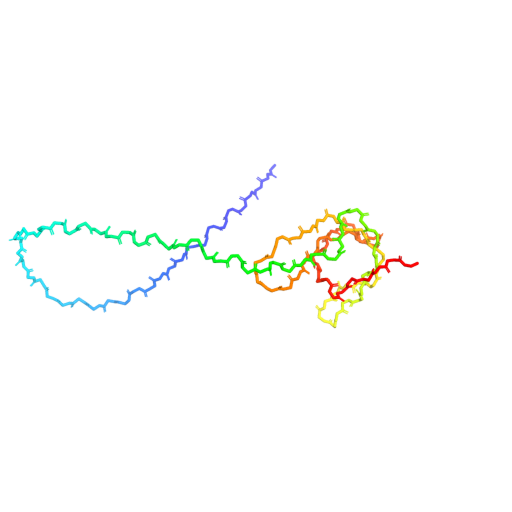56 89 TYR A C 1
ATOM 669 O O . TYR A 1 89 ? -1.362 2.397 -1.316 1.00 97.56 89 TYR A O 1
ATOM 677 N N . ARG A 1 90 ? -1.258 4.160 0.076 1.00 97.94 90 ARG A N 1
ATOM 678 C CA . ARG A 1 90 ? -0.121 4.789 -0.590 1.00 97.94 90 ARG A CA 1
ATOM 679 C C . ARG A 1 90 ? 1.139 4.392 0.153 1.00 97.94 90 ARG A C 1
ATOM 681 O O . ARG A 1 90 ? 1.252 4.663 1.346 1.00 97.94 90 ARG A O 1
ATOM 688 N N . VAL A 1 91 ? 2.070 3.751 -0.537 1.00 97.19 91 VAL A N 1
ATOM 689 C CA . VAL A 1 91 ? 3.309 3.229 0.040 1.00 97.19 91 VAL A CA 1
ATOM 690 C C . VAL A 1 91 ? 4.519 3.791 -0.686 1.00 97.19 91 VAL A C 1
ATOM 692 O O . VAL A 1 91 ? 4.474 4.048 -1.890 1.00 97.19 91 VAL A O 1
ATOM 695 N N . ARG A 1 92 ? 5.619 3.950 0.043 1.00 96.44 92 ARG A N 1
ATOM 696 C CA . ARG A 1 92 ? 6.929 4.276 -0.516 1.00 96.44 92 ARG A CA 1
ATOM 697 C C . ARG A 1 92 ? 7.858 3.089 -0.318 1.00 96.44 92 ARG A C 1
ATOM 699 O O . ARG A 1 92 ? 8.110 2.688 0.816 1.00 96.44 92 ARG A O 1
ATOM 706 N N . SER A 1 93 ? 8.312 2.507 -1.421 1.00 94.12 93 SER A N 1
ATOM 707 C CA . SER A 1 93 ? 9.275 1.402 -1.422 1.00 94.12 93 SER A CA 1
ATOM 708 C C . SER A 1 93 ? 10.680 1.910 -1.093 1.00 94.12 93 SER A C 1
ATOM 710 O O . SER A 1 93 ? 11.028 3.035 -1.442 1.00 94.12 93 SER A O 1
ATOM 712 N N . GLU A 1 94 ? 11.508 1.079 -0.461 1.00 92.56 94 GLU A N 1
ATOM 713 C CA . GLU A 1 94 ? 12.941 1.361 -0.277 1.00 92.56 94 GLU A CA 1
ATOM 714 C C . GLU A 1 94 ? 13.732 1.220 -1.592 1.00 92.56 94 GLU A C 1
ATOM 716 O O . GLU A 1 94 ? 14.824 1.767 -1.722 1.00 92.56 94 GLU A O 1
ATOM 721 N N . LEU A 1 95 ? 13.173 0.511 -2.582 1.00 91.06 95 LEU A N 1
ATOM 722 C CA . LEU A 1 95 ? 13.799 0.272 -3.888 1.00 91.06 95 LEU A CA 1
ATOM 723 C C . LEU A 1 95 ? 13.356 1.264 -4.973 1.00 91.06 95 LEU A C 1
ATOM 725 O O . LEU A 1 95 ? 13.966 1.314 -6.038 1.00 91.06 95 LEU A O 1
ATOM 729 N N . GLU A 1 96 ? 12.286 2.027 -4.740 1.00 87.88 96 GLU A N 1
ATOM 730 C CA . GLU A 1 96 ? 11.729 2.964 -5.720 1.00 87.88 96 GLU A CA 1
ATOM 731 C C . GLU A 1 96 ? 11.774 4.394 -5.174 1.00 87.88 96 GLU A C 1
ATOM 733 O O . GLU A 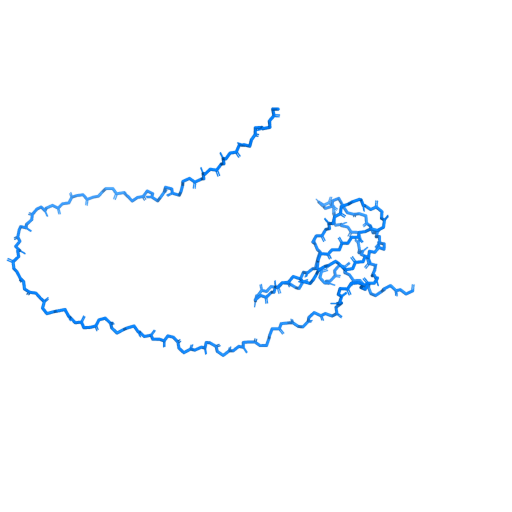1 96 ? 11.502 4.648 -4.004 1.00 87.88 96 GLU A O 1
ATOM 738 N N . SER A 1 97 ? 12.077 5.370 -6.031 1.00 90.12 97 SER A N 1
ATOM 739 C CA . SER A 1 97 ? 12.088 6.787 -5.632 1.00 90.12 97 SER A CA 1
ATOM 740 C C . SER A 1 97 ? 10.697 7.435 -5.626 1.00 90.12 97 SER A C 1
ATOM 742 O O . SER A 1 97 ? 10.580 8.612 -5.292 1.00 90.12 97 SER A O 1
ATOM 744 N N . PHE A 1 98 ? 9.655 6.690 -6.001 1.00 93.00 98 PHE A N 1
ATOM 745 C CA . PHE A 1 98 ? 8.277 7.162 -6.111 1.00 93.00 98 PHE A CA 1
ATOM 746 C C . PHE A 1 98 ? 7.322 6.339 -5.237 1.00 93.00 98 PHE A C 1
ATOM 748 O O . PHE A 1 98 ? 7.661 5.266 -4.738 1.00 93.00 98 PHE A O 1
ATOM 755 N N . GLU A 1 99 ? 6.119 6.873 -5.039 1.00 95.81 99 GLU A N 1
ATOM 756 C CA . GLU A 1 99 ? 5.064 6.245 -4.246 1.00 95.81 99 GLU A CA 1
ATOM 757 C C . GLU A 1 99 ? 4.122 5.424 -5.131 1.00 95.81 99 GLU A C 1
ATOM 759 O O . GLU A 1 99 ? 3.859 5.777 -6.283 1.00 95.81 99 GLU A O 1
ATOM 764 N N . ARG A 1 100 ? 3.561 4.351 -4.575 1.00 95.00 100 ARG A N 1
ATOM 765 C CA . ARG A 1 100 ? 2.568 3.504 -5.242 1.00 95.00 100 ARG A CA 1
ATOM 766 C C . ARG A 1 100 ? 1.282 3.441 -4.448 1.00 95.00 100 ARG A C 1
ATOM 768 O O . ARG A 1 100 ? 1.311 3.473 -3.225 1.00 95.00 100 ARG A O 1
ATOM 775 N N . VAL A 1 101 ? 0.169 3.292 -5.157 1.00 95.19 101 VAL A N 1
ATOM 776 C CA . VAL A 1 101 ? -1.105 2.890 -4.560 1.00 95.19 101 VAL A CA 1
ATOM 777 C C . VAL A 1 101 ? -1.239 1.383 -4.722 1.00 95.19 101 VAL A C 1
ATOM 779 O O . VAL A 1 101 ? -1.105 0.873 -5.835 1.00 95.19 101 VAL A O 1
ATOM 782 N N . VAL A 1 102 ? -1.448 0.682 -3.616 1.00 94.81 102 VAL A N 1
ATOM 783 C CA . VAL A 1 102 ? -1.516 -0.779 -3.559 1.00 94.81 102 VAL A CA 1
ATOM 784 C C . VAL A 1 102 ? -2.680 -1.235 -2.700 1.00 94.81 102 VAL A C 1
ATOM 786 O O . VAL A 1 102 ? -3.121 -0.518 -1.802 1.00 94.81 102 VAL A O 1
ATOM 789 N N . ASP A 1 103 ? -3.165 -2.431 -3.002 1.00 95.12 103 ASP A N 1
ATOM 790 C CA . ASP A 1 103 ? -4.214 -3.091 -2.243 1.00 95.12 103 ASP A CA 1
ATOM 791 C C . ASP A 1 103 ? -3.683 -3.624 -0.911 1.00 95.12 103 ASP A C 1
ATOM 793 O O . ASP A 1 103 ? -2.519 -4.016 -0.795 1.00 95.12 103 ASP A O 1
ATOM 797 N N . GLU A 1 104 ? -4.546 -3.682 0.096 1.00 95.19 104 GLU A N 1
ATOM 798 C CA . GLU A 1 104 ? -4.224 -4.300 1.375 1.00 95.19 104 GLU A CA 1
ATOM 799 C C . GLU A 1 104 ? -3.816 -5.775 1.241 1.00 95.19 104 GLU A C 1
ATOM 801 O O . GLU A 1 104 ? -3.011 -6.256 2.043 1.00 95.19 104 GLU A O 1
ATOM 806 N N . VAL A 1 105 ? -4.334 -6.502 0.242 1.00 95.00 105 VAL A N 1
ATOM 807 C CA . VAL A 1 105 ? -3.975 -7.914 0.011 1.00 95.00 105 VAL A CA 1
ATOM 808 C C . VAL A 1 105 ? -2.553 -8.094 -0.525 1.00 95.00 105 VAL A C 1
ATOM 810 O O . VAL A 1 105 ? -1.964 -9.159 -0.357 1.00 95.00 105 VAL A O 1
ATOM 813 N N . ASP A 1 106 ? -1.981 -7.059 -1.143 1.00 95.19 106 ASP A N 1
ATOM 814 C CA . ASP A 1 106 ? -0.606 -7.051 -1.654 1.00 95.19 106 ASP A CA 1
ATOM 815 C C . ASP A 1 106 ? 0.431 -6.725 -0.560 1.00 95.19 106 ASP A C 1
ATOM 817 O O . ASP A 1 106 ? 1.638 -6.724 -0.831 1.00 95.19 106 ASP A O 1
ATOM 821 N N . LEU A 1 107 ? -0.023 -6.430 0.664 1.00 96.19 107 LEU A N 1
ATOM 822 C CA . LEU A 1 107 ? 0.805 -6.009 1.790 1.00 96.19 107 LEU A CA 1
ATOM 823 C C . LEU A 1 107 ? 0.816 -7.046 2.916 1.00 96.19 107 LEU A C 1
ATOM 825 O O . LEU A 1 107 ? -0.213 -7.589 3.324 1.00 96.19 107 LEU A O 1
ATOM 829 N N . ALA A 1 108 ? 2.002 -7.264 3.477 1.00 96.81 108 ALA A N 1
ATOM 830 C CA . ALA A 1 108 ? 2.221 -8.121 4.633 1.00 96.81 108 ALA A CA 1
ATOM 831 C C . ALA A 1 108 ? 3.017 -7.387 5.729 1.00 96.81 108 ALA A C 1
ATOM 833 O O . ALA A 1 108 ? 3.830 -6.512 5.417 1.00 96.81 108 ALA A O 1
ATOM 834 N N . PRO A 1 109 ? 2.829 -7.740 7.016 1.00 96.19 109 PRO A N 1
ATOM 835 C CA . PRO A 1 109 ? 3.663 -7.226 8.098 1.00 96.19 109 PRO A CA 1
ATOM 836 C C . PRO A 1 109 ? 5.140 -7.545 7.843 1.00 96.19 109 PRO A C 1
ATOM 838 O O . PRO A 1 109 ? 5.475 -8.687 7.528 1.00 96.19 109 PRO A O 1
ATOM 841 N N . TYR A 1 110 ? 6.016 -6.555 8.017 1.00 91.69 110 TYR A N 1
ATOM 842 C CA . TYR A 1 110 ? 7.459 -6.781 7.980 1.00 91.69 110 TYR A CA 1
ATOM 843 C C . TYR A 1 110 ? 7.881 -7.593 9.220 1.00 91.69 110 TYR A C 1
ATOM 845 O O . TYR A 1 110 ? 7.587 -7.181 10.344 1.00 91.69 110 TYR A O 1
ATOM 853 N N . ARG A 1 111 ? 8.507 -8.757 9.012 1.00 79.44 111 ARG A N 1
ATOM 854 C CA . ARG A 1 111 ? 8.990 -9.681 10.055 1.00 79.44 111 ARG A CA 1
ATOM 855 C C . ARG A 1 111 ? 10.501 -9.596 10.206 1.00 79.44 111 ARG A C 1
ATOM 857 O O . ARG A 1 111 ? 11.180 -9.452 9.167 1.00 79.44 111 ARG A O 1
#